Protein AF-K6YX61-F1 (afdb_monomer_lite)

Foldseek 3Di:
DFDDDPQDTDDDPPDKDFDADPVRDTPDIHDVRVVVVVVVSVVVVVCVVVVPDDDDDPVNDDPPD

Sequence (65 aa):
MVSASNTTLSIENGMKLAIVDDKGNIVRQGEDVSKEIFDAMTEQVVRNFCSKFSGFTEADFKKSA

pLDDT: mean 82.05, std 8.59, range [56.41, 95.75]

Structure (mmCIF, N/CA/C/O backbone):
data_AF-K6YX61-F1
#
_entry.id   AF-K6YX61-F1
#
loop_
_atom_site.group_PDB
_atom_site.id
_atom_site.type_symbol
_atom_site.label_atom_id
_atom_site.label_alt_id
_atom_site.label_comp_id
_atom_site.label_asym_id
_atom_site.label_entity_id
_atom_site.label_seq_id
_atom_site.pdbx_PDB_ins_code
_atom_site.Cartn_x
_atom_site.Cartn_y
_atom_site.Cartn_z
_atom_site.occupancy
_atom_site.B_iso_or_equiv
_atom_site.auth_seq_id
_atom_site.auth_comp_id
_atom_site.auth_asym_id
_atom_site.auth_atom_id
_atom_site.pdbx_PDB_model_num
ATOM 1 N N . MET A 1 1 ? -7.383 16.147 7.154 1.00 58.03 1 MET A N 1
ATOM 2 C CA . MET A 1 1 ? -7.932 15.511 5.959 1.00 58.03 1 MET A CA 1
ATOM 3 C C . MET A 1 1 ? -7.109 14.293 5.564 1.00 58.03 1 MET A C 1
ATOM 5 O O . MET A 1 1 ? -5.966 14.432 5.153 1.00 58.03 1 MET A O 1
ATOM 9 N N . VAL A 1 2 ? -7.703 13.101 5.673 1.00 68.94 2 VAL A N 1
ATOM 10 C CA . VAL A 1 2 ? -7.205 11.909 4.967 1.00 68.94 2 VAL A CA 1
ATOM 11 C C . VAL A 1 2 ? -7.647 12.034 3.515 1.00 68.94 2 VAL A C 1
ATOM 13 O O . VAL A 1 2 ? -8.827 12.279 3.263 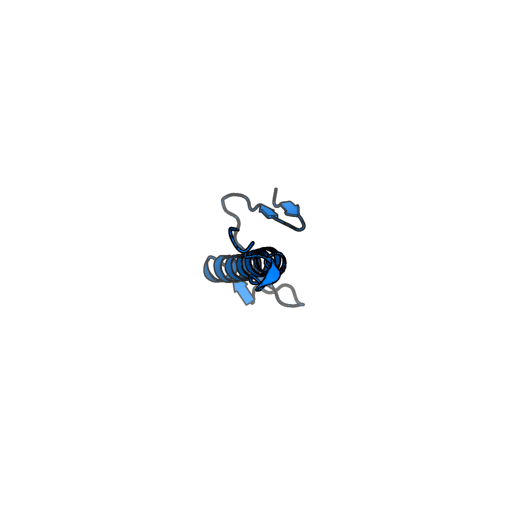1.00 68.94 2 VAL A O 1
ATOM 16 N N . SER A 1 3 ? -6.725 11.898 2.567 1.00 78.38 3 SER A N 1
ATOM 17 C CA . SER A 1 3 ? -7.055 11.888 1.141 1.00 78.38 3 SER A CA 1
ATOM 18 C C . SER A 1 3 ? -6.454 10.661 0.471 1.00 78.38 3 SER A C 1
ATOM 20 O O . SER A 1 3 ? -5.304 10.300 0.709 1.00 78.38 3 SER A O 1
A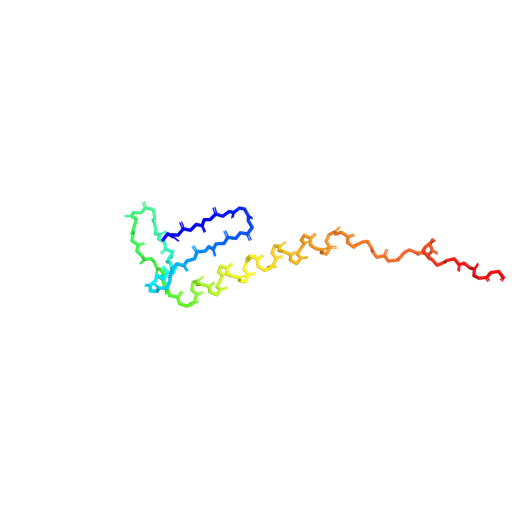TOM 22 N N . ALA A 1 4 ? -7.253 9.996 -0.355 1.00 72.62 4 ALA A N 1
ATOM 23 C CA . ALA A 1 4 ? -6.831 8.841 -1.130 1.00 72.62 4 ALA A CA 1
ATOM 24 C C . ALA A 1 4 ? -7.082 9.114 -2.614 1.00 72.62 4 ALA A C 1
ATOM 26 O O . ALA A 1 4 ? -8.127 9.642 -2.995 1.00 72.62 4 ALA A O 1
ATOM 27 N N . SER A 1 5 ? -6.112 8.760 -3.444 1.00 76.50 5 SER A N 1
ATOM 28 C CA . SER A 1 5 ? -6.202 8.723 -4.898 1.00 76.50 5 SER A CA 1
ATOM 29 C C . SER A 1 5 ? -5.768 7.341 -5.383 1.00 76.50 5 SE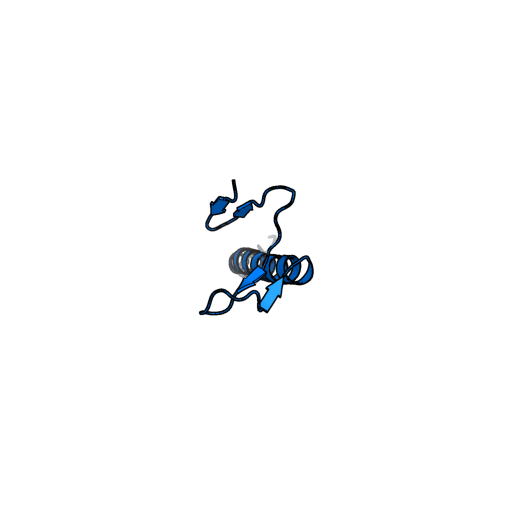R A C 1
ATOM 31 O O . SER A 1 5 ? -5.234 6.538 -4.617 1.00 76.50 5 SER A O 1
ATOM 33 N N . ASN A 1 6 ? -5.917 7.081 -6.681 1.00 68.69 6 ASN A N 1
ATOM 34 C CA . ASN A 1 6 ? -5.443 5.835 -7.290 1.00 68.69 6 ASN A CA 1
ATOM 35 C C . ASN A 1 6 ? -3.916 5.640 -7.183 1.00 68.69 6 ASN A C 1
ATOM 37 O O . ASN A 1 6 ? -3.417 4.565 -7.499 1.00 68.69 6 ASN A O 1
ATOM 41 N N . THR A 1 7 ? -3.167 6.672 -6.783 1.00 68.56 7 THR A N 1
ATOM 42 C CA . THR A 1 7 ? -1.698 6.660 -6.731 1.00 68.56 7 THR A CA 1
ATOM 43 C C . THR A 1 7 ? -1.128 7.096 -5.387 1.00 68.56 7 THR A C 1
ATOM 45 O O . THR A 1 7 ? 0.089 7.107 -5.220 1.00 68.56 7 THR A O 1
ATOM 48 N N . THR A 1 8 ? -1.959 7.544 -4.446 1.00 68.88 8 THR A N 1
ATOM 49 C CA . THR A 1 8 ? -1.463 8.214 -3.240 1.00 68.88 8 THR A CA 1
ATOM 50 C C . THR A 1 8 ? -2.439 8.071 -2.087 1.00 68.88 8 THR A C 1
ATOM 52 O O . THR A 1 8 ? -3.638 8.269 -2.255 1.00 68.88 8 THR A O 1
ATOM 55 N N . LEU A 1 9 ? -1.906 7.805 -0.899 1.00 78.19 9 LEU A N 1
ATOM 56 C CA . LEU A 1 9 ? -2.632 7.872 0.361 1.00 78.19 9 LEU A CA 1
ATOM 57 C C . LEU A 1 9 ? -1.953 8.928 1.236 1.00 78.19 9 LEU A C 1
ATOM 59 O O . LEU A 1 9 ? -0.791 8.775 1.604 1.00 78.19 9 LEU A O 1
ATOM 63 N N . SER A 1 10 ? -2.661 10.016 1.528 1.00 81.25 10 SER A N 1
ATOM 64 C CA . SER A 1 10 ? -2.210 11.074 2.427 1.00 81.25 10 SER A CA 1
ATOM 65 C C . SER A 1 10 ? -2.915 10.935 3.767 1.00 81.25 10 SER A C 1
ATOM 67 O O . SER A 1 10 ? -4.147 10.907 3.844 1.00 81.25 10 SER A O 1
ATOM 69 N N . ILE A 1 11 ? -2.114 10.828 4.820 1.00 81.19 11 ILE A N 1
ATOM 70 C CA . ILE A 1 11 ? -2.564 10.613 6.190 1.00 81.19 11 ILE A CA 1
ATOM 71 C C . ILE A 1 11 ? -2.032 11.774 7.024 1.00 81.19 11 ILE A C 1
ATOM 73 O O . ILE A 1 11 ? -0.852 12.109 6.946 1.00 81.19 11 ILE A O 1
ATOM 77 N N . GLU A 1 12 ? -2.902 12.403 7.807 1.00 83.38 12 GLU A N 1
ATOM 78 C CA . GLU A 1 12 ? -2.492 13.478 8.708 1.00 83.38 12 GLU A CA 1
ATOM 79 C C . GLU A 1 12 ? -1.649 12.974 9.879 1.00 83.38 12 GLU A C 1
ATOM 81 O O . GLU A 1 12 ? -1.834 11.862 10.378 1.00 83.38 12 GLU A O 1
ATOM 86 N N . ASN A 1 13 ? -0.763 13.841 10.372 1.00 78.50 13 ASN A N 1
ATOM 87 C CA . ASN A 1 13 ? -0.012 13.572 11.592 1.00 78.50 13 ASN A CA 1
ATOM 88 C C . ASN A 1 13 ? -0.959 13.278 12.766 1.00 78.50 13 ASN A C 1
ATOM 90 O O . ASN A 1 13 ? -1.908 14.017 13.016 1.00 78.50 13 ASN A O 1
ATOM 94 N N . GLY A 1 14 ? -0.671 12.199 13.498 1.00 81.81 14 GLY A N 1
ATOM 95 C CA . GLY A 1 14 ? -1.490 11.712 14.614 1.00 81.81 14 GLY A CA 1
ATOM 96 C C . GLY A 1 14 ? -2.495 10.618 14.239 1.00 81.81 14 GLY A C 1
ATOM 97 O O . GLY A 1 14 ? -3.043 9.976 15.132 1.00 81.81 14 GLY A O 1
ATOM 98 N N . MET A 1 15 ? -2.694 10.346 12.947 1.00 83.25 15 MET A N 1
ATOM 99 C CA . MET A 1 15 ? -3.542 9.254 12.462 1.00 83.25 15 MET A CA 1
ATOM 100 C C . MET A 1 15 ? -2.713 7.983 12.218 1.00 83.25 15 MET A C 1
ATOM 102 O O . MET A 1 15 ? -1.522 8.047 11.912 1.00 83.25 15 MET A O 1
ATOM 106 N N . LYS A 1 16 ? -3.341 6.810 12.359 1.00 84.00 16 LYS A N 1
ATOM 107 C CA . LYS A 1 16 ? -2.708 5.497 12.146 1.00 84.00 16 LYS A CA 1
ATOM 108 C C . LYS A 1 16 ? -3.566 4.631 11.233 1.00 84.00 16 LYS A C 1
ATOM 110 O O . LYS A 1 16 ? -4.787 4.762 11.225 1.00 84.00 16 LYS A O 1
ATOM 115 N N . LEU A 1 17 ? -2.917 3.730 10.499 1.00 87.44 17 LEU A N 1
ATOM 116 C CA . LEU A 1 17 ? -3.601 2.729 9.687 1.00 87.44 17 LEU A CA 1
ATOM 117 C C . LEU A 1 17 ? -4.045 1.544 10.5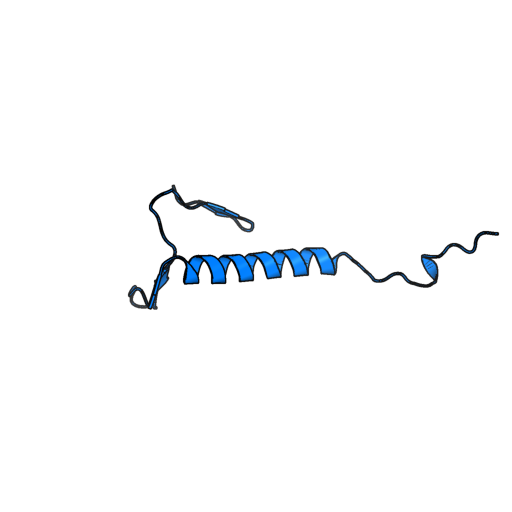44 1.00 87.44 17 LEU A C 1
ATOM 119 O O . LEU A 1 17 ? -3.354 1.150 11.488 1.00 87.44 17 LEU A O 1
ATOM 123 N N . ALA A 1 18 ? -5.205 0.992 10.197 1.00 89.94 18 ALA A N 1
ATOM 124 C CA . ALA A 1 18 ? -5.801 -0.161 10.847 1.00 89.94 18 ALA A CA 1
ATOM 125 C C . ALA A 1 18 ? -6.495 -1.062 9.820 1.00 89.94 18 ALA A C 1
ATOM 127 O O . ALA A 1 18 ? -7.115 -0.578 8.875 1.00 89.94 18 ALA A O 1
ATOM 128 N N . ILE A 1 19 ? -6.398 -2.371 10.033 1.00 88.69 19 ILE A N 1
ATOM 129 C CA . ILE A 1 19 ? -7.209 -3.388 9.369 1.00 88.69 19 ILE A CA 1
ATOM 130 C C . ILE A 1 19 ? -8.423 -3.621 10.258 1.00 88.69 19 ILE A C 1
ATOM 132 O O . ILE A 1 19 ? -8.268 -3.953 11.437 1.00 88.69 19 ILE A O 1
ATOM 136 N N . VAL A 1 20 ? -9.612 -3.447 9.691 1.00 92.69 20 VAL A N 1
ATOM 137 C CA . VAL A 1 20 ? -10.888 -3.661 10.376 1.00 92.69 20 VAL A CA 1
ATOM 138 C C . VAL A 1 20 ? -11.604 -4.878 9.806 1.00 92.69 20 VAL A C 1
ATOM 140 O O . VAL A 1 20 ? -11.490 -5.154 8.611 1.00 92.69 20 VAL A O 1
ATOM 143 N N . ASP A 1 21 ? -12.311 -5.618 10.657 1.00 94.06 21 ASP A N 1
ATOM 144 C CA . ASP A 1 21 ? -13.212 -6.679 10.207 1.00 94.06 21 ASP A CA 1
ATOM 145 C C . ASP A 1 21 ? -14.530 -6.102 9.655 1.00 94.06 21 ASP A C 1
ATOM 147 O O . ASP A 1 21 ? -14.785 -4.895 9.686 1.00 94.06 21 ASP A O 1
ATOM 151 N N . ASP A 1 22 ? -15.386 -6.984 9.146 1.00 95.75 22 ASP A N 1
ATOM 152 C CA . ASP A 1 22 ? -16.711 -6.659 8.608 1.00 95.75 22 ASP A CA 1
ATOM 153 C C . ASP A 1 22 ? -17.681 -6.079 9.652 1.00 95.75 22 ASP A C 1
ATOM 155 O O . ASP A 1 22 ? -18.691 -5.469 9.298 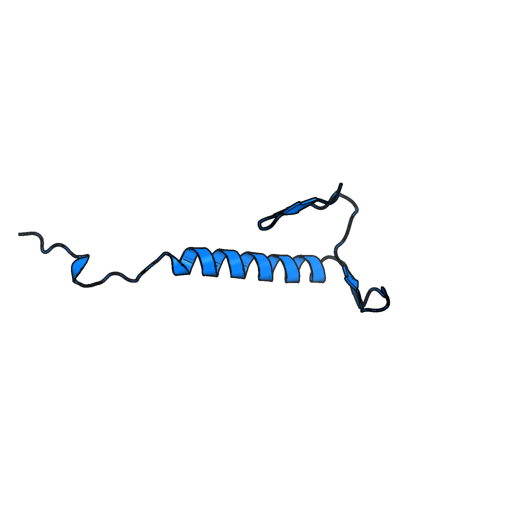1.00 95.75 22 ASP A O 1
ATOM 159 N N . LYS A 1 23 ? -17.365 -6.228 10.940 1.00 95.31 23 LYS A N 1
ATOM 160 C CA . LYS A 1 23 ? -18.118 -5.685 12.075 1.00 95.31 23 LYS A CA 1
ATOM 161 C C . LYS A 1 23 ? -17.539 -4.361 12.581 1.00 95.31 23 LYS A C 1
ATOM 163 O O . LYS A 1 23 ? -18.098 -3.779 13.509 1.00 95.31 23 LYS A O 1
ATOM 168 N N . GLY A 1 24 ? -16.454 -3.874 11.978 1.00 91.62 24 GLY A N 1
ATOM 169 C CA . GLY A 1 24 ? -15.781 -2.632 12.351 1.00 91.62 24 GLY A CA 1
ATOM 170 C C . GLY A 1 24 ? -14.812 -2.762 13.528 1.00 91.62 24 GLY A C 1
ATOM 171 O O . GLY A 1 24 ? -14.354 -1.743 14.047 1.00 91.62 24 GLY A O 1
ATOM 172 N N . ASN A 1 25 ? -14.474 -3.978 13.963 1.00 94.94 25 ASN A N 1
ATOM 173 C CA . ASN A 1 25 ? -13.460 -4.184 14.994 1.00 94.94 25 ASN A CA 1
ATOM 174 C C . ASN A 1 25 ? -12.064 -4.037 14.396 1.00 94.94 25 ASN A C 1
ATOM 176 O O . ASN A 1 25 ? -11.776 -4.563 13.322 1.00 94.94 25 ASN A O 1
ATOM 180 N N . ILE A 1 26 ? -11.166 -3.377 15.126 1.00 93.00 26 ILE A N 1
ATOM 181 C CA . ILE A 1 26 ? -9.753 -3.287 14.751 1.00 93.00 26 ILE A CA 1
ATOM 182 C C . ILE A 1 26 ? -9.100 -4.656 14.957 1.00 93.00 26 ILE A C 1
ATOM 184 O O . ILE A 1 26 ? -8.932 -5.108 16.088 1.00 93.00 26 ILE A O 1
ATOM 188 N N . VAL A 1 27 ? -8.698 -5.293 13.860 1.00 92.94 27 VAL A N 1
ATOM 189 C CA . VAL A 1 27 ? -7.974 -6.571 13.857 1.00 92.94 27 VAL A CA 1
ATOM 190 C C . VAL A 1 27 ? -6.474 -6.332 14.034 1.00 92.94 27 VAL A C 1
ATOM 192 O O . VAL A 1 27 ? -5.816 -7.026 14.806 1.00 92.94 27 VAL A O 1
ATOM 195 N N . ARG A 1 28 ? -5.922 -5.334 13.331 1.00 91.62 28 ARG A N 1
ATOM 196 C CA . ARG A 1 28 ? -4.508 -4.916 13.408 1.00 91.62 28 ARG A CA 1
ATOM 197 C C . ARG A 1 28 ? -4.408 -3.406 13.222 1.00 91.62 28 ARG A C 1
ATOM 199 O O . ARG A 1 28 ? -5.216 -2.833 12.503 1.00 91.62 28 ARG A O 1
ATOM 206 N N . GLN A 1 29 ? -3.415 -2.756 13.824 1.00 90.44 29 GLN A N 1
ATOM 207 C CA . GLN A 1 29 ? -3.186 -1.316 13.654 1.00 90.44 29 GLN A CA 1
ATOM 208 C C . GLN A 1 29 ? -1.724 -0.929 13.872 1.00 90.44 29 GLN A C 1
ATOM 210 O O . GLN A 1 29 ? -0.973 -1.663 14.509 1.00 90.44 29 GLN A O 1
ATOM 215 N N . GLY A 1 30 ? -1.354 0.267 13.418 1.00 84.38 30 GLY A N 1
ATOM 216 C CA . GLY A 1 30 ? -0.047 0.864 13.682 1.00 84.38 30 GLY A CA 1
ATOM 217 C C . GLY A 1 30 ? 0.971 0.620 12.573 1.00 84.38 30 GLY A C 1
ATOM 218 O O . GLY A 1 30 ? 0.614 0.446 11.411 1.00 84.38 30 GLY A O 1
ATOM 219 N N . GLU A 1 31 ? 2.250 0.674 12.938 1.00 85.06 31 GLU A N 1
ATOM 220 C CA . GLU A 1 31 ? 3.371 0.738 11.994 1.00 85.06 31 GLU A CA 1
ATOM 221 C C . GLU A 1 31 ? 3.472 -0.500 11.096 1.00 85.06 31 GLU A C 1
ATOM 223 O O . GLU A 1 31 ? 3.699 -0.360 9.896 1.00 85.06 31 GLU A O 1
ATOM 228 N N . ASP A 1 32 ? 3.181 -1.688 11.631 1.00 86.38 32 ASP A N 1
ATOM 229 C CA . ASP A 1 32 ? 3.180 -2.935 10.859 1.00 86.38 32 ASP A CA 1
ATOM 230 C C . ASP A 1 32 ? 2.151 -2.916 9.721 1.00 86.38 32 ASP A C 1
ATOM 232 O O . ASP A 1 32 ? 2.438 -3.368 8.615 1.00 86.38 32 ASP A O 1
ATOM 236 N N . VAL A 1 33 ? 0.960 -2.360 9.973 1.00 88.44 33 VAL A N 1
ATOM 237 C CA . VAL A 1 33 ? -0.091 -2.221 8.951 1.00 88.44 33 VAL A CA 1
ATOM 238 C C . VAL A 1 33 ? 0.317 -1.184 7.910 1.00 88.44 33 VAL A C 1
ATOM 240 O O . VAL A 1 33 ? 0.138 -1.405 6.713 1.00 88.44 33 VAL A O 1
ATOM 243 N N . SER A 1 34 ? 0.901 -0.065 8.350 1.00 84.31 34 SER A N 1
ATOM 244 C CA . SER A 1 34 ? 1.417 0.958 7.439 1.00 84.31 34 SER A CA 1
ATOM 245 C C . SER A 1 34 ? 2.492 0.403 6.510 1.00 84.31 34 SER A C 1
ATOM 247 O O . SER A 1 34 ? 2.458 0.676 5.312 1.00 84.31 34 SER A O 1
ATOM 249 N N . LYS A 1 35 ? 3.417 -0.398 7.046 1.00 85.75 35 LYS A N 1
ATOM 250 C CA . LYS A 1 35 ? 4.490 -1.024 6.275 1.00 85.75 35 LYS A CA 1
ATOM 251 C C . LYS A 1 35 ? 3.943 -2.021 5.258 1.00 85.75 35 LYS A C 1
ATOM 253 O O . LYS A 1 35 ? 4.301 -1.939 4.094 1.00 85.75 35 LYS A O 1
ATOM 258 N N . GLU A 1 36 ? 3.036 -2.901 5.673 1.00 87.75 36 GLU A N 1
ATOM 259 C CA . GLU A 1 36 ? 2.427 -3.904 4.791 1.00 87.75 36 GLU A CA 1
ATOM 260 C C . GLU A 1 36 ? 1.700 -3.260 3.598 1.00 87.75 36 GLU A C 1
ATOM 262 O O . GLU A 1 36 ? 1.880 -3.674 2.452 1.00 87.75 36 GLU A O 1
ATOM 267 N N . ILE A 1 37 ? 0.937 -2.190 3.848 1.00 84.38 37 ILE A N 1
ATOM 268 C CA . ILE A 1 37 ? 0.266 -1.425 2.789 1.00 84.38 37 ILE A CA 1
ATOM 269 C C . ILE A 1 37 ? 1.292 -0.738 1.882 1.00 84.38 37 ILE A C 1
ATOM 271 O O . ILE A 1 37 ? 1.155 -0.771 0.658 1.00 84.38 37 ILE A O 1
ATOM 275 N N . PHE A 1 38 ? 2.327 -0.127 2.459 1.00 84.50 38 PHE A N 1
ATOM 276 C CA . PHE A 1 38 ? 3.360 0.565 1.694 1.00 84.50 38 PHE A CA 1
ATOM 277 C C . PHE A 1 38 ? 4.166 -0.390 0.801 1.00 84.50 38 PHE A C 1
ATOM 279 O O . PHE A 1 38 ? 4.432 -0.071 -0.361 1.00 84.50 38 PHE A O 1
ATOM 286 N N . ASP A 1 39 ? 4.495 -1.578 1.305 1.00 87.00 39 ASP A N 1
ATOM 287 C CA . ASP A 1 39 ? 5.186 -2.629 0.559 1.00 87.00 39 ASP A CA 1
ATOM 288 C C . ASP A 1 39 ? 4.323 -3.103 -0.624 1.00 87.00 39 ASP A C 1
ATOM 290 O O . ASP A 1 39 ? 4.804 -3.160 -1.758 1.00 87.00 39 ASP A O 1
ATOM 294 N N . ALA A 1 40 ? 3.024 -3.337 -0.404 1.00 86.06 40 ALA A N 1
ATOM 295 C CA . ALA A 1 40 ? 2.088 -3.728 -1.462 1.00 86.06 40 ALA A CA 1
ATOM 296 C C . ALA A 1 40 ? 1.932 -2.647 -2.551 1.00 86.06 40 ALA A C 1
ATOM 298 O O . ALA A 1 40 ? 1.955 -2.949 -3.750 1.00 86.06 40 ALA A O 1
ATOM 299 N N . MET A 1 41 ? 1.821 -1.373 -2.153 1.00 84.00 41 MET A N 1
ATOM 300 C CA . MET A 1 41 ? 1.784 -0.242 -3.089 1.00 84.00 41 MET A CA 1
ATOM 301 C C . MET A 1 41 ? 3.083 -0.144 -3.899 1.00 84.00 41 MET A C 1
ATOM 303 O O . MET A 1 41 ? 3.044 0.046 -5.118 1.00 84.00 41 MET A O 1
ATOM 307 N N . THR A 1 42 ? 4.233 -0.317 -3.243 1.00 85.38 42 THR A N 1
ATOM 308 C CA . THR A 1 42 ? 5.554 -0.284 -3.885 1.00 85.38 42 THR A CA 1
ATOM 309 C C . THR A 1 42 ? 5.689 -1.395 -4.918 1.00 85.38 42 THR A C 1
ATOM 311 O O . THR A 1 42 ? 6.098 -1.145 -6.052 1.00 85.38 42 THR A O 1
ATOM 314 N N . GLU A 1 43 ? 5.279 -2.614 -4.575 1.00 87.38 43 GLU A N 1
ATOM 315 C CA . GLU A 1 43 ? 5.332 -3.762 -5.478 1.00 87.38 43 GLU A CA 1
ATOM 316 C C . GLU A 1 43 ? 4.485 -3.536 -6.743 1.00 87.38 43 GLU A C 1
ATOM 318 O O . GLU A 1 43 ? 4.892 -3.884 -7.855 1.00 87.38 43 GLU A O 1
ATOM 323 N N . GLN A 1 44 ? 3.322 -2.892 -6.610 1.00 85.62 44 GLN A N 1
ATOM 324 C CA . GLN A 1 44 ? 2.487 -2.532 -7.756 1.00 85.62 44 GLN A CA 1
ATOM 325 C C . GLN A 1 44 ? 3.152 -1.491 -8.666 1.00 85.62 44 GLN A C 1
ATOM 327 O O . GLN A 1 44 ? 3.092 -1.625 -9.892 1.00 85.62 44 GLN A O 1
ATOM 332 N N . VAL A 1 45 ? 3.822 -0.488 -8.094 1.00 84.00 45 VAL A N 1
ATOM 333 C CA . VAL A 1 45 ? 4.594 0.498 -8.868 1.00 84.00 45 VAL A CA 1
ATOM 334 C C . VAL A 1 45 ? 5.751 -0.176 -9.603 1.00 84.00 45 VAL A C 1
ATOM 336 O O . VAL A 1 45 ? 5.919 0.057 -10.800 1.00 84.00 45 VAL A O 1
ATOM 339 N N . VAL A 1 46 ? 6.501 -1.054 -8.928 1.00 85.19 46 VAL A N 1
ATOM 340 C CA . VAL A 1 46 ? 7.610 -1.810 -9.534 1.00 85.19 46 VAL A CA 1
ATOM 341 C C . VAL A 1 46 ? 7.110 -2.658 -10.698 1.00 85.19 46 VAL A C 1
ATOM 343 O O . VAL A 1 46 ? 7.659 -2.563 -11.792 1.00 85.19 46 VAL A O 1
ATOM 346 N N . ARG A 1 47 ? 6.023 -3.419 -10.521 1.00 86.50 47 ARG A N 1
ATOM 347 C CA . ARG A 1 47 ? 5.422 -4.214 -11.607 1.00 86.50 47 ARG A CA 1
ATOM 348 C C . ARG A 1 47 ? 5.027 -3.359 -12.808 1.00 86.50 47 ARG A C 1
ATOM 350 O O . ARG A 1 47 ? 5.345 -3.718 -13.938 1.00 86.50 47 ARG A O 1
ATOM 357 N N . ASN A 1 48 ? 4.369 -2.225 -12.572 1.00 85.81 48 ASN A N 1
ATOM 358 C CA . ASN A 1 48 ? 3.943 -1.309 -13.634 1.00 85.81 48 ASN A CA 1
ATOM 359 C C . ASN A 1 48 ? 5.113 -0.626 -14.348 1.00 85.81 48 ASN A C 1
ATOM 361 O O . ASN A 1 48 ? 4.998 -0.264 -15.519 1.00 85.81 48 ASN A O 1
ATOM 365 N N . PHE A 1 49 ? 6.220 -0.398 -13.644 1.00 83.75 49 PHE A N 1
ATOM 366 C CA . PHE A 1 49 ? 7.440 0.123 -14.241 1.00 83.75 49 PHE A CA 1
ATOM 367 C C . PHE A 1 49 ? 8.129 -0.955 -15.079 1.00 83.75 49 PHE A C 1
ATOM 369 O O . PHE A 1 49 ? 8.388 -0.736 -16.259 1.00 83.75 49 PHE A O 1
ATOM 376 N N . CYS A 1 50 ? 8.357 -2.137 -14.504 1.00 85.62 50 CYS A N 1
ATOM 377 C CA . CYS A 1 50 ? 9.026 -3.254 -15.166 1.00 85.62 50 CYS A CA 1
ATOM 378 C C . CYS A 1 50 ? 8.257 -3.775 -16.383 1.00 85.62 50 CYS A C 1
ATOM 380 O O . CYS A 1 50 ? 8.889 -4.151 -17.362 1.00 85.62 50 CYS A O 1
ATOM 382 N N . SER A 1 51 ? 6.920 -3.745 -16.381 1.00 85.81 51 SER A N 1
ATOM 383 C CA . SER A 1 51 ? 6.114 -4.178 -17.535 1.00 85.81 51 SER A CA 1
ATOM 384 C C . SER A 1 51 ? 6.336 -3.336 -18.794 1.00 85.81 51 SER A C 1
ATOM 386 O O . SER A 1 51 ? 6.034 -3.789 -19.896 1.00 85.81 51 SER A O 1
ATOM 388 N N . LYS A 1 52 ? 6.879 -2.121 -18.650 1.00 81.44 52 LYS A N 1
ATOM 389 C CA . LYS A 1 52 ? 7.241 -1.248 -19.774 1.00 81.44 52 LYS A CA 1
ATOM 390 C C . LYS A 1 52 ? 8.616 -1.564 -20.362 1.00 81.44 52 LYS A C 1
ATOM 392 O O . LYS A 1 52 ? 8.918 -1.081 -21.450 1.00 81.44 52 LYS A O 1
ATOM 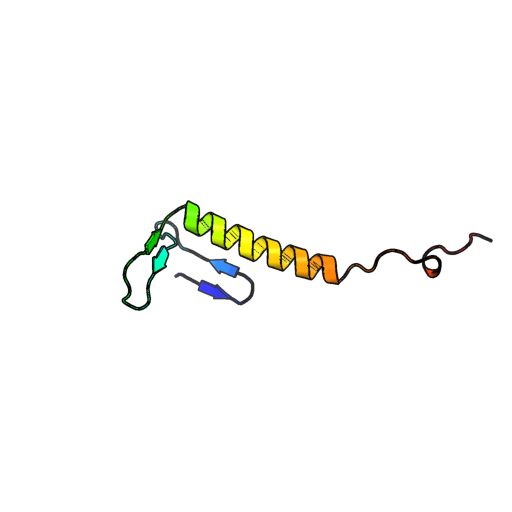397 N N . PHE A 1 53 ? 9.438 -2.354 -19.674 1.00 81.00 53 PHE A N 1
ATOM 398 C CA . PHE A 1 53 ? 10.725 -2.802 -20.188 1.00 81.00 53 PHE A CA 1
ATOM 399 C C . PHE A 1 53 ? 10.546 -4.150 -20.877 1.00 81.00 53 PHE A C 1
ATOM 401 O O . PHE A 1 53 ? 10.258 -5.162 -20.243 1.00 81.00 53 PHE A O 1
ATOM 408 N N . SER A 1 54 ? 10.744 -4.163 -22.190 1.00 73.50 54 SER A N 1
ATOM 409 C CA . SER A 1 54 ? 11.051 -5.394 -22.911 1.00 73.50 54 SER A CA 1
ATOM 410 C C . SER A 1 54 ? 12.565 -5.599 -22.866 1.00 73.50 54 SER A C 1
ATOM 412 O O . SER A 1 54 ? 13.330 -4.637 -22.936 1.00 73.50 54 SER A O 1
ATOM 414 N N . GLY A 1 55 ? 13.004 -6.844 -22.663 1.00 76.31 55 GLY A N 1
ATOM 415 C CA . GLY A 1 55 ? 14.425 -7.176 -22.741 1.00 76.31 55 GLY A CA 1
ATOM 416 C C . GLY A 1 55 ? 14.975 -6.840 -24.127 1.00 76.31 55 GLY A C 1
ATOM 417 O O . GLY A 1 55 ? 14.241 -6.917 -25.111 1.00 76.31 55 GLY A O 1
ATOM 418 N N . PHE A 1 56 ? 16.256 -6.477 -24.198 1.00 78.19 56 PHE A N 1
ATOM 419 C CA . PHE A 1 56 ? 16.906 -6.224 -25.479 1.00 78.19 56 PHE A CA 1
ATOM 420 C C . PHE A 1 56 ? 16.846 -7.473 -26.360 1.00 78.19 56 PHE A C 1
ATOM 422 O O . PHE A 1 56 ? 17.148 -8.587 -25.925 1.00 78.19 56 PHE A O 1
ATOM 429 N N . THR A 1 57 ? 16.475 -7.267 -27.609 1.00 78.38 57 THR A N 1
ATOM 430 C CA . THR A 1 57 ? 16.509 -8.253 -28.680 1.00 78.38 57 THR A CA 1
ATOM 431 C C . THR A 1 57 ? 17.755 -8.034 -29.537 1.00 78.38 57 THR A C 1
ATOM 433 O O . THR A 1 57 ? 18.347 -6.955 -29.530 1.00 78.38 57 THR A O 1
ATOM 436 N N . GLU A 1 58 ? 18.165 -9.032 -30.324 1.00 75.75 58 GLU A N 1
ATOM 437 C CA . GLU A 1 58 ? 19.269 -8.857 -31.286 1.00 75.75 58 GLU A CA 1
ATOM 438 C C . GLU A 1 58 ? 19.017 -7.699 -32.270 1.00 75.75 58 GLU A C 1
ATOM 440 O O . GLU A 1 58 ? 19.969 -7.082 -32.743 1.00 75.75 58 GLU A O 1
ATOM 445 N N . ALA A 1 59 ? 17.748 -7.357 -32.533 1.00 77.56 59 ALA A N 1
ATOM 446 C CA . ALA A 1 59 ? 17.363 -6.231 -33.381 1.00 77.56 59 ALA A CA 1
ATOM 447 C C . ALA A 1 59 ? 17.702 -4.858 -32.768 1.00 77.56 59 ALA A C 1
ATOM 449 O O . ALA A 1 59 ? 17.862 -3.886 -33.509 1.00 77.56 59 ALA A O 1
ATOM 450 N N . ASP A 1 60 ? 17.854 -4.776 -31.443 1.00 76.88 60 ASP A N 1
ATOM 451 C CA . ASP A 1 60 ? 18.221 -3.545 -30.734 1.00 76.88 60 ASP A CA 1
ATOM 452 C C . ASP A 1 60 ? 19.721 -3.231 -30.850 1.00 76.88 60 ASP A C 1
ATOM 454 O O . ASP A 1 60 ? 20.148 -2.087 -30.675 1.00 76.88 60 ASP A O 1
ATOM 458 N N . PHE A 1 61 ? 20.537 -4.223 -31.215 1.00 81.69 61 PHE A N 1
ATOM 459 C CA . PHE A 1 61 ? 21.960 -4.043 -31.469 1.00 81.69 61 PHE A CA 1
ATOM 460 C C . PHE A 1 61 ? 22.188 -3.801 -32.963 1.00 81.69 61 PHE A C 1
ATOM 462 O O . PHE A 1 61 ? 22.391 -4.726 -33.751 1.00 81.69 61 PHE A O 1
ATOM 469 N N . LYS A 1 62 ? 22.187 -2.525 -33.375 1.00 75.75 62 LYS A N 1
ATOM 470 C CA . LYS A 1 62 ? 22.676 -2.131 -34.707 1.00 75.75 62 LYS A CA 1
ATOM 471 C C . LYS A 1 62 ? 24.095 -2.682 -34.876 1.00 75.75 62 LYS A C 1
ATOM 473 O O . LYS A 1 62 ? 25.000 -2.260 -34.160 1.00 75.75 62 LYS A O 1
ATOM 478 N N . LYS A 1 63 ? 24.303 -3.593 -35.835 1.00 64.25 63 LYS A N 1
ATOM 479 C CA . LYS A 1 63 ? 25.654 -3.926 -36.303 1.00 64.25 63 LYS A CA 1
ATOM 480 C C . LYS A 1 63 ? 26.283 -2.631 -36.803 1.00 64.25 63 LYS A C 1
ATOM 482 O O . LYS A 1 63 ? 25.854 -2.098 -37.825 1.00 64.25 63 LYS A O 1
ATOM 487 N N . SER A 1 64 ? 27.247 -2.111 -36.052 1.00 62.59 64 SER A N 1
ATOM 488 C CA . SER A 1 64 ? 28.146 -1.067 -36.526 1.00 62.59 64 SER A CA 1
ATOM 489 C C . SER A 1 64 ? 28.793 -1.588 -37.810 1.00 62.59 64 SER A C 1
ATOM 491 O O . SER A 1 64 ? 29.483 -2.607 -37.769 1.00 62.59 64 SER A O 1
ATOM 493 N N . ALA A 1 65 ? 28.444 -0.962 -38.935 1.00 56.41 65 ALA A N 1
ATOM 494 C CA . ALA A 1 65 ? 29.045 -1.219 -40.238 1.00 56.41 65 ALA A CA 1
ATOM 495 C C . ALA A 1 65 ? 30.460 -0.637 -40.297 1.00 56.41 65 ALA A C 1
ATOM 497 O O . ALA A 1 65 ? 30.678 0.416 -39.652 1.00 56.41 65 ALA A O 1
#

Secondary structure (DSSP, 8-state):
--EEETTEEE--TT---EEE-TTS-EEEESHHHHHHHHHHHHHHHHHHHHTT-PPPPGGGS----

Radius of gyration: 20.24 Å; chains: 1; bounding box: 47×24×55 Å

Organism: NCBI:txid1121922